Protein AF-Q3E713-F1 (afdb_monomer_lite)

Organism: Arabidopsis thaliana (NCBI:txid3702)

Structure (mmCIF, N/CA/C/O backbone):
data_AF-Q3E713-F1
#
_entry.id   AF-Q3E713-F1
#
loop_
_atom_site.group_PDB
_atom_site.id
_atom_site.type_symbol
_atom_site.label_atom_id
_atom_site.label_alt_id
_atom_site.label_comp_id
_atom_site.label_asym_id
_atom_site.label_entity_id
_atom_site.label_seq_id
_atom_site.pdbx_PDB_ins_code
_atom_site.Cartn_x
_atom_site.Cartn_y
_atom_site.Cartn_z
_atom_site.occupancy
_atom_site.B_iso_or_equiv
_atom_site.auth_seq_id
_atom_site.auth_comp_id
_atom_site.auth_asym_id
_atom_site.auth_atom_id
_atom_site.pdbx_PDB_model_num
ATOM 1 N N . MET A 1 1 ? -2.225 2.657 -6.137 1.00 52.62 1 MET A N 1
ATOM 2 C CA . MET A 1 1 ? -1.882 3.007 -7.533 1.00 52.62 1 MET A CA 1
ATOM 3 C C . MET A 1 1 ? -1.854 4.521 -7.673 1.00 52.62 1 MET A C 1
ATOM 5 O O . MET A 1 1 ? -2.917 5.131 -7.724 1.00 52.62 1 MET A O 1
ATOM 9 N N . ALA A 1 2 ? -0.654 5.105 -7.655 1.00 56.69 2 ALA A N 1
ATOM 10 C CA . ALA A 1 2 ? -0.419 6.497 -8.029 1.00 56.69 2 ALA A CA 1
ATOM 11 C C . ALA A 1 2 ? -0.144 6.526 -9.535 1.00 56.69 2 ALA A C 1
ATOM 13 O O . ALA A 1 2 ? 0.863 5.984 -9.986 1.00 56.69 2 ALA A O 1
ATOM 14 N N . ALA A 1 3 ? -1.077 7.047 -10.323 1.00 54.66 3 ALA A N 1
ATOM 15 C CA . ALA A 1 3 ? -0.899 7.138 -11.765 1.00 54.66 3 ALA A CA 1
ATOM 16 C C . ALA A 1 3 ? -0.368 8.529 -12.111 1.00 54.66 3 ALA A C 1
ATOM 18 O O . ALA A 1 3 ? -1.027 9.512 -11.774 1.00 54.66 3 ALA A O 1
ATOM 19 N N . CYS A 1 4 ? 0.789 8.548 -12.785 1.00 66.25 4 CYS A N 1
ATOM 20 C CA . CYS A 1 4 ? 1.248 9.512 -13.792 1.00 66.25 4 CYS A CA 1
ATOM 21 C C . CYS A 1 4 ? 2.666 10.039 -13.519 1.00 66.25 4 CYS A C 1
ATOM 23 O O . CYS A 1 4 ? 3.629 9.393 -13.933 1.00 66.25 4 CYS A O 1
ATOM 25 N N . SER A 1 5 ? 2.814 11.182 -12.851 1.00 78.75 5 SER A N 1
ATOM 26 C CA . SER A 1 5 ? 4.046 11.988 -12.900 1.00 78.75 5 SER A CA 1
ATOM 27 C C . SER A 1 5 ? 5.199 11.520 -12.001 1.00 78.75 5 SER A C 1
ATOM 29 O O . SER A 1 5 ? 6.366 11.822 -12.261 1.00 78.75 5 SER A O 1
ATOM 31 N N . GLY A 1 6 ? 4.890 10.826 -10.906 1.00 82.50 6 GLY A N 1
ATOM 32 C CA . GLY A 1 6 ? 5.843 10.449 -9.867 1.00 82.50 6 GLY A CA 1
ATOM 33 C C . GLY A 1 6 ? 6.422 11.618 -9.057 1.00 82.50 6 GLY A C 1
ATOM 34 O O . GLY A 1 6 ? 7.414 11.416 -8.357 1.00 82.50 6 GLY A O 1
ATOM 35 N N . ILE A 1 7 ? 5.867 12.833 -9.166 1.00 85.75 7 ILE A N 1
ATOM 36 C CA . ILE A 1 7 ? 6.367 14.049 -8.493 1.00 85.75 7 ILE A CA 1
ATOM 37 C C . ILE A 1 7 ? 6.100 14.003 -6.989 1.00 85.75 7 ILE A C 1
ATOM 39 O O . ILE A 1 7 ? 6.917 14.449 -6.189 1.00 85.75 7 ILE A O 1
ATOM 43 N N . THR A 1 8 ? 4.937 13.492 -6.610 1.00 87.38 8 THR A N 1
ATOM 44 C CA . THR A 1 8 ? 4.472 13.403 -5.222 1.00 87.38 8 THR A CA 1
ATOM 45 C C . THR A 1 8 ? 4.535 11.980 -4.691 1.00 87.38 8 THR A C 1
ATOM 47 O O . THR A 1 8 ? 4.739 11.794 -3.491 1.00 87.38 8 THR A O 1
ATOM 50 N N . ALA A 1 9 ? 4.435 10.988 -5.583 1.00 90.19 9 ALA A N 1
ATOM 51 C CA . ALA A 1 9 ? 4.489 9.584 -5.217 1.00 90.19 9 ALA A CA 1
ATOM 52 C C . ALA A 1 9 ? 5.833 9.240 -4.562 1.00 90.19 9 ALA A C 1
ATOM 54 O O . ALA A 1 9 ? 6.900 9.423 -5.155 1.00 90.19 9 ALA A O 1
ATOM 55 N N . LYS A 1 10 ? 5.791 8.713 -3.339 1.00 93.31 10 LYS A N 1
ATOM 56 C CA . LYS A 1 10 ? 6.964 8.227 -2.611 1.00 93.31 10 LYS A CA 1
ATOM 57 C C . LYS A 1 10 ? 7.424 6.898 -3.186 1.00 93.31 10 LYS A C 1
ATOM 59 O O . LYS A 1 10 ? 6.662 5.938 -3.232 1.00 93.31 10 LYS A O 1
ATOM 64 N N . PHE A 1 11 ? 8.701 6.813 -3.550 1.00 93.75 11 PHE A N 1
ATOM 65 C CA . PHE A 1 11 ? 9.255 5.625 -4.198 1.00 93.75 11 PHE A CA 1
ATOM 66 C C . PHE A 1 11 ? 9.114 4.364 -3.333 1.00 93.75 11 PHE A C 1
ATOM 68 O O . PHE A 1 11 ? 8.732 3.315 -3.844 1.00 93.75 11 PHE A O 1
ATOM 75 N N . TRP A 1 12 ? 9.395 4.473 -2.031 1.00 95.19 12 TRP A N 1
ATOM 76 C CA . TRP A 1 12 ? 9.411 3.333 -1.110 1.00 95.19 12 TRP A CA 1
ATOM 77 C C . TRP A 1 12 ? 8.060 3.018 -0.471 1.00 95.19 12 TRP A C 1
ATOM 79 O O . TRP A 1 12 ? 7.774 1.851 -0.208 1.00 95.19 12 TRP A O 1
ATOM 89 N N . HIS A 1 13 ? 7.263 4.048 -0.191 1.00 93.88 13 HIS A N 1
ATOM 90 C CA . HIS A 1 13 ? 6.094 3.939 0.682 1.00 93.88 13 HIS A CA 1
ATOM 91 C C . HIS A 1 13 ? 4.764 3.901 -0.067 1.00 93.88 13 HIS A C 1
ATOM 93 O O . HIS A 1 13 ? 3.811 3.318 0.446 1.00 93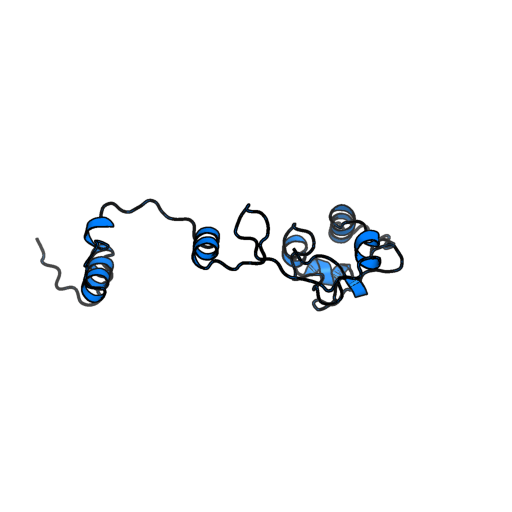.88 13 HIS A O 1
ATOM 99 N N . ASP A 1 14 ? 4.695 4.465 -1.273 1.00 91.31 14 ASP A N 1
ATOM 100 C CA . ASP A 1 14 ? 3.458 4.443 -2.044 1.00 91.31 14 ASP A CA 1
ATOM 101 C C . ASP A 1 14 ? 3.378 3.190 -2.917 1.00 91.31 14 ASP A C 1
ATOM 103 O O . ASP A 1 14 ? 4.351 2.760 -3.535 1.00 91.31 14 ASP A O 1
ATOM 107 N N . ASP A 1 15 ? 2.176 2.625 -3.030 1.00 88.69 15 ASP A N 1
ATOM 108 C CA . ASP A 1 15 ? 1.877 1.560 -3.987 1.00 88.69 15 ASP A CA 1
ATOM 109 C C . ASP A 1 15 ? 1.642 2.154 -5.388 1.00 88.69 15 ASP A C 1
ATOM 111 O O . ASP A 1 15 ? 0.508 2.286 -5.869 1.00 88.69 15 ASP A O 1
ATOM 115 N N . TRP A 1 16 ? 2.721 2.590 -6.034 1.00 87.25 16 TRP A N 1
ATOM 116 C CA . TRP A 1 16 ? 2.692 3.122 -7.400 1.00 87.25 16 TRP A CA 1
ATOM 117 C C . TRP A 1 16 ? 2.967 2.047 -8.464 1.00 87.25 16 TRP A C 1
ATOM 119 O O . TRP A 1 16 ? 2.596 2.226 -9.619 1.00 87.25 16 TRP A O 1
ATOM 129 N N . THR A 1 17 ? 3.521 0.895 -8.075 1.00 87.56 17 THR A N 1
ATOM 130 C CA . THR A 1 17 ? 3.785 -0.249 -8.969 1.00 87.56 17 THR A CA 1
ATOM 131 C C . THR A 1 17 ? 2.653 -1.281 -8.994 1.00 87.56 17 THR A C 1
ATOM 133 O O . THR A 1 17 ? 2.627 -2.140 -9.872 1.00 87.56 17 THR A O 1
ATOM 136 N N . GLY A 1 18 ? 1.712 -1.228 -8.043 1.00 85.31 18 GLY A N 1
ATOM 137 C CA . GLY A 1 18 ? 0.674 -2.247 -7.861 1.00 85.31 18 GLY A CA 1
ATOM 138 C C . GLY A 1 18 ? 1.154 -3.496 -7.111 1.00 85.31 18 GLY A C 1
ATOM 139 O O . GLY A 1 18 ? 0.357 -4.416 -6.913 1.00 85.31 18 GLY A O 1
ATOM 140 N N . LEU A 1 19 ? 2.428 -3.531 -6.704 1.00 88.75 19 LEU A N 1
ATOM 141 C CA . LEU A 1 19 ? 3.048 -4.603 -5.918 1.00 88.75 19 LEU A CA 1
ATOM 142 C C . LEU A 1 19 ? 3.028 -4.315 -4.407 1.00 88.75 19 LEU A C 1
ATOM 144 O O . LEU A 1 19 ? 3.596 -5.083 -3.633 1.00 88.75 19 LEU A O 1
ATOM 148 N N . GLY A 1 20 ? 2.382 -3.225 -3.992 1.00 89.75 20 GLY A N 1
ATOM 149 C CA . GLY A 1 20 ? 2.480 -2.687 -2.643 1.00 89.75 20 GLY A CA 1
ATOM 150 C C . GLY A 1 20 ? 3.682 -1.750 -2.472 1.00 89.75 20 GLY A C 1
ATOM 151 O O . GLY A 1 20 ? 4.442 -1.516 -3.419 1.00 89.75 20 GLY A O 1
ATOM 152 N N . PRO A 1 21 ? 3.858 -1.190 -1.264 1.00 93.19 21 PRO A N 1
ATOM 153 C CA . PRO A 1 21 ? 5.025 -0.386 -0.924 1.00 93.19 21 PRO A CA 1
ATOM 154 C C . PRO A 1 21 ? 6.320 -1.171 -1.154 1.00 93.19 21 PRO A C 1
ATOM 156 O O . PRO A 1 21 ? 6.505 -2.269 -0.628 1.00 93.19 21 PRO A O 1
ATOM 159 N N . LEU A 1 22 ? 7.261 -0.606 -1.914 1.00 94.81 22 LEU A N 1
ATOM 160 C CA . LEU A 1 22 ? 8.533 -1.280 -2.202 1.00 94.81 22 LEU A CA 1
ATOM 161 C C . LEU A 1 22 ? 9.346 -1.562 -0.932 1.00 94.81 22 LEU A C 1
ATOM 163 O O . LEU A 1 22 ? 10.109 -2.527 -0.904 1.00 94.81 22 LEU A O 1
ATOM 167 N N . ILE A 1 23 ? 9.164 -0.761 0.124 1.00 95.69 23 ILE A N 1
ATOM 168 C CA . ILE A 1 23 ? 9.812 -0.983 1.420 1.00 95.69 23 ILE A CA 1
ATOM 169 C C . ILE A 1 23 ? 9.428 -2.328 2.047 1.00 95.69 23 ILE A C 1
ATOM 171 O O . ILE A 1 23 ? 10.270 -2.944 2.697 1.00 95.69 23 ILE A O 1
ATOM 175 N N . ASP A 1 24 ? 8.211 -2.818 1.804 1.00 94.69 24 ASP A N 1
ATOM 176 C CA . ASP A 1 24 ? 7.745 -4.101 2.336 1.00 94.69 24 ASP A CA 1
ATOM 177 C C . ASP A 1 24 ? 8.404 -5.276 1.598 1.00 94.69 24 ASP A C 1
ATOM 179 O O . ASP A 1 24 ? 8.653 -6.326 2.187 1.00 94.69 24 ASP A O 1
ATOM 183 N N . LEU A 1 25 ? 8.757 -5.082 0.322 1.00 93.31 25 LEU A N 1
ATOM 184 C CA . LEU A 1 25 ? 9.453 -6.080 -0.495 1.00 93.31 25 LEU A CA 1
ATOM 185 C C . LEU A 1 25 ? 10.959 -6.112 -0.217 1.00 93.31 25 LEU A C 1
ATOM 187 O O . LEU A 1 25 ? 11.569 -7.179 -0.186 1.00 93.31 25 LEU A O 1
ATOM 191 N N . THR A 1 26 ? 11.581 -4.945 -0.040 1.00 93.19 26 THR A N 1
ATOM 192 C CA . THR A 1 26 ? 13.040 -4.845 0.117 1.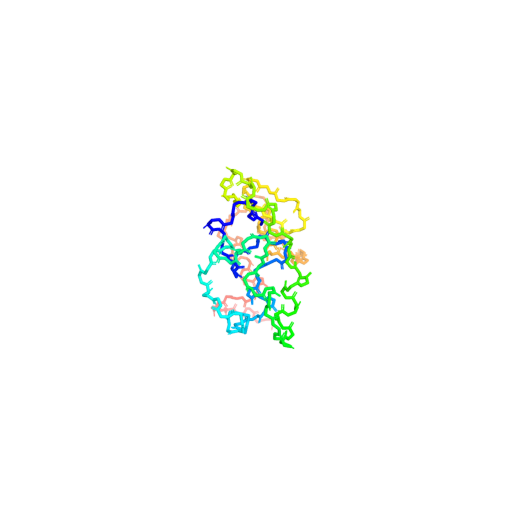00 93.19 26 THR A CA 1
ATOM 193 C C . THR A 1 26 ? 13.503 -4.796 1.564 1.00 93.19 26 THR A C 1
ATOM 195 O O . THR A 1 26 ? 14.709 -4.872 1.818 1.00 93.19 26 THR A O 1
ATOM 198 N N . ALA A 1 27 ? 12.574 -4.602 2.503 1.00 92.19 27 ALA A N 1
ATOM 199 C CA . ALA A 1 27 ? 12.860 -4.206 3.876 1.00 92.19 27 ALA A CA 1
ATOM 200 C C . ALA A 1 27 ? 13.702 -2.897 3.921 1.00 92.19 27 ALA A C 1
ATOM 202 O O . ALA A 1 27 ? 13.960 -2.273 2.880 1.00 92.19 27 ALA A O 1
ATOM 203 N N . PRO A 1 28 ? 14.211 -2.470 5.094 1.00 91.00 28 PRO A N 1
ATOM 204 C CA . PRO A 1 28 ? 15.106 -1.309 5.203 1.00 91.00 28 PRO A CA 1
ATOM 205 C C . PRO A 1 28 ? 16.419 -1.424 4.409 1.00 91.00 28 PRO A C 1
ATOM 207 O O . PRO A 1 28 ? 17.169 -0.453 4.312 1.00 91.00 28 PRO A O 1
ATOM 210 N N . LEU A 1 29 ? 16.718 -2.601 3.851 1.00 92.75 29 LEU A N 1
ATOM 211 C CA . LEU A 1 29 ? 17.907 -2.864 3.047 1.00 92.75 29 LEU A CA 1
ATOM 212 C C . LEU A 1 29 ? 17.821 -2.260 1.637 1.00 92.75 29 LEU A C 1
ATOM 214 O O . LEU A 1 29 ? 18.854 -1.920 1.064 1.00 92.75 29 LEU A O 1
ATOM 218 N N . GLY A 1 30 ? 16.619 -2.085 1.079 1.00 91.25 30 GLY A N 1
ATOM 219 C CA . GLY A 1 30 ? 16.429 -1.446 -0.231 1.00 91.25 30 GLY A CA 1
ATOM 220 C C . GLY A 1 30 ? 17.021 -0.037 -0.304 1.00 91.25 30 GLY A C 1
ATOM 221 O O . GLY A 1 30 ? 17.929 0.188 -1.114 1.00 91.25 30 GLY A O 1
ATOM 222 N N . PRO A 1 31 ? 16.5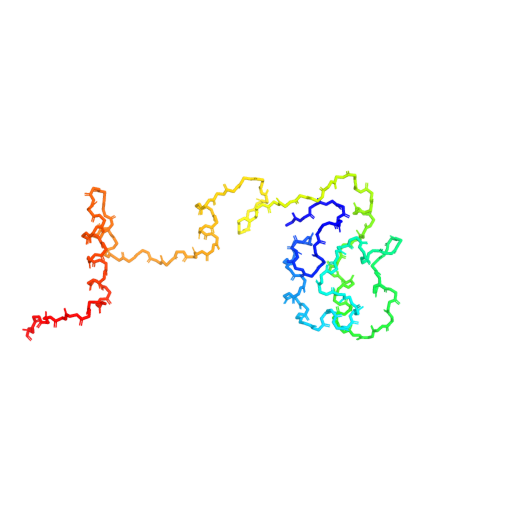86 0.896 0.563 1.00 93.25 31 PRO A N 1
ATOM 223 C CA . PRO A 1 31 ? 17.157 2.240 0.649 1.00 93.25 31 PRO A CA 1
ATOM 224 C C . PRO A 1 31 ? 18.672 2.227 0.892 1.00 93.25 31 PRO A C 1
ATOM 226 O O . PRO A 1 31 ? 19.416 2.929 0.210 1.00 93.25 31 PRO A O 1
ATOM 229 N N . GLN A 1 32 ? 19.152 1.360 1.793 1.00 91.94 32 GLN A N 1
ATOM 230 C CA . GLN A 1 32 ? 20.579 1.255 2.122 1.00 91.94 32 GLN A CA 1
ATOM 231 C C . GLN A 1 32 ? 21.434 0.830 0.925 1.00 91.94 32 GLN A C 1
ATOM 233 O O . GLN A 1 32 ? 22.488 1.412 0.681 1.00 91.94 32 GLN A O 1
ATOM 238 N N . PHE A 1 33 ? 20.993 -0.171 0.160 1.00 90.75 33 PHE A N 1
ATOM 239 C CA . PHE A 1 33 ? 21.769 -0.675 -0.971 1.00 90.75 33 PHE A CA 1
ATOM 240 C C . PHE A 1 33 ? 21.657 0.200 -2.215 1.00 90.75 33 PHE A C 1
ATOM 242 O O . PHE A 1 33 ? 22.623 0.311 -2.967 1.00 90.75 33 PHE A O 1
ATOM 249 N N . THR A 1 34 ? 20.506 0.830 -2.441 1.00 90.88 34 THR A N 1
ATOM 250 C CA . THR A 1 34 ? 20.321 1.758 -3.568 1.00 90.88 34 THR A CA 1
ATOM 251 C C . THR A 1 34 ? 20.912 3.145 -3.305 1.00 90.88 34 THR A C 1
ATOM 253 O O . THR A 1 34 ? 21.154 3.883 -4.258 1.00 90.88 34 THR A O 1
ATOM 256 N N . GLY A 1 35 ? 21.153 3.503 -2.037 1.00 91.38 35 GLY A N 1
ATOM 257 C CA . GLY A 1 35 ? 21.596 4.838 -1.632 1.00 91.38 35 GLY A CA 1
ATOM 258 C C . GLY A 1 35 ? 20.512 5.909 -1.787 1.00 91.38 35 GLY A C 1
ATOM 259 O O . GLY A 1 35 ? 20.824 7.097 -1.853 1.00 91.38 35 GLY A O 1
ATOM 260 N N . LEU A 1 36 ? 19.247 5.500 -1.898 1.00 93.56 36 LEU A N 1
ATOM 261 C CA . LEU A 1 36 ? 18.112 6.405 -2.015 1.00 93.56 36 LEU A CA 1
ATOM 262 C C . LEU A 1 36 ? 17.590 6.786 -0.630 1.00 93.56 36 LEU A C 1
ATOM 264 O O . LEU A 1 36 ? 17.504 5.944 0.263 1.00 93.56 36 LEU A O 1
ATOM 268 N N . SER A 1 37 ? 17.187 8.048 -0.472 1.00 95.25 37 SER A N 1
ATOM 269 C CA . SER A 1 37 ? 16.474 8.488 0.732 1.00 95.25 37 SER A CA 1
ATOM 270 C C . SER A 1 37 ? 15.154 7.726 0.886 1.00 95.25 37 SER A C 1
ATOM 272 O O . SER A 1 37 ? 14.516 7.388 -0.112 1.00 95.25 37 SER A O 1
ATOM 274 N N . LEU A 1 38 ? 14.722 7.496 2.129 1.00 94.81 38 LEU A N 1
ATOM 275 C CA . LEU A 1 38 ? 13.406 6.916 2.433 1.00 94.81 38 LEU A CA 1
ATOM 276 C C . LEU A 1 38 ? 12.260 7.790 1.901 1.00 94.81 38 LEU A C 1
ATOM 278 O O . LEU A 1 38 ? 11.261 7.272 1.410 1.00 94.81 38 LEU A O 1
ATOM 282 N N . ASP A 1 39 ? 12.449 9.109 1.909 1.00 94.75 39 ASP A N 1
ATOM 283 C CA . ASP A 1 39 ? 11.437 10.081 1.485 1.00 94.75 39 ASP A CA 1
ATOM 284 C C . ASP A 1 39 ? 11.532 10.471 0.004 1.00 94.75 39 ASP A C 1
ATOM 286 O O . ASP A 1 39 ? 10.857 11.416 -0.421 1.00 94.75 39 ASP A O 1
ATOM 290 N N . VAL A 1 40 ? 12.371 9.788 -0.784 1.00 95.31 40 VAL A N 1
ATOM 291 C CA . VAL A 1 40 ? 12.558 10.109 -2.205 1.00 95.31 40 VAL A CA 1
ATOM 292 C C . VAL A 1 40 ? 11.258 9.901 -2.987 1.00 95.31 40 VAL A C 1
ATOM 294 O O . VAL A 1 40 ? 10.525 8.931 -2.769 1.00 95.31 40 VAL A O 1
ATOM 297 N N . VAL A 1 41 ? 10.970 10.817 -3.908 1.00 93.31 41 VAL A N 1
ATOM 298 C CA . VAL A 1 41 ? 9.836 10.696 -4.832 1.00 93.31 41 VAL A CA 1
ATOM 299 C C . VAL A 1 41 ? 10.247 9.916 -6.074 1.00 93.31 41 VAL A C 1
ATOM 301 O O . VAL A 1 41 ? 11.424 9.892 -6.432 1.00 93.31 41 VAL A O 1
ATOM 304 N N . VAL A 1 42 ? 9.296 9.264 -6.739 1.00 92.38 42 VAL A N 1
ATOM 305 C CA . VAL A 1 42 ? 9.586 8.396 -7.892 1.00 92.38 42 VAL A CA 1
ATOM 306 C C . VAL A 1 42 ? 10.324 9.158 -8.994 1.00 92.38 42 VAL A C 1
ATOM 308 O O . VAL A 1 42 ? 11.308 8.650 -9.530 1.00 92.38 42 VAL A O 1
ATOM 311 N N . ARG A 1 43 ? 9.919 10.402 -9.273 1.00 89.69 43 ARG A N 1
ATOM 312 C CA . ARG A 1 43 ? 10.530 11.258 -10.298 1.00 89.69 43 ARG A CA 1
ATOM 313 C C . ARG A 1 43 ? 12.017 11.521 -10.057 1.00 89.69 43 ARG A C 1
ATOM 315 O O . ARG A 1 43 ? 12.788 11.502 -11.009 1.00 89.69 43 ARG A O 1
ATOM 322 N N . ASP A 1 44 ? 12.436 11.688 -8.805 1.00 91.81 44 ASP A N 1
ATOM 323 C CA . ASP A 1 44 ? 13.838 11.963 -8.447 1.00 91.81 44 ASP A CA 1
ATOM 324 C C . ASP A 1 44 ? 14.744 10.726 -8.587 1.00 91.81 44 ASP A C 1
ATOM 326 O O . ASP A 1 44 ? 15.977 10.826 -8.581 1.00 91.81 44 ASP A O 1
ATOM 330 N N . VAL A 1 45 ? 14.143 9.539 -8.707 1.00 92.75 45 VAL A N 1
ATOM 331 C CA . VAL A 1 45 ? 14.851 8.273 -8.938 1.00 92.75 45 VAL A CA 1
ATOM 332 C C . VAL A 1 45 ? 15.032 7.997 -10.435 1.00 92.75 45 VAL A C 1
ATOM 334 O O . VAL A 1 45 ? 15.856 7.157 -10.803 1.00 92.75 45 VAL A O 1
ATOM 337 N N . VAL A 1 46 ? 14.318 8.702 -11.313 1.00 91.00 46 VAL A N 1
ATOM 338 C CA . VAL A 1 46 ? 14.422 8.547 -12.769 1.00 91.00 46 VAL A CA 1
ATOM 339 C C . VAL A 1 46 ? 15.557 9.418 -13.318 1.00 91.00 46 VAL A C 1
ATOM 341 O O . VAL A 1 46 ? 15.635 10.613 -13.049 1.00 91.00 46 VAL A O 1
ATOM 344 N N . ILE A 1 47 ? 16.453 8.820 -14.107 1.00 88.25 47 ILE A N 1
ATOM 345 C CA . ILE A 1 47 ? 17.540 9.505 -14.819 1.00 88.25 47 ILE A CA 1
ATOM 346 C C . ILE A 1 47 ? 17.448 9.162 -16.306 1.00 88.25 47 ILE A C 1
ATOM 348 O O . ILE A 1 47 ? 17.681 8.017 -16.711 1.00 88.25 47 ILE A O 1
ATOM 352 N N . GLY A 1 48 ? 17.137 10.169 -17.126 1.00 86.31 48 GLY A N 1
ATOM 353 C CA . GLY A 1 48 ? 16.834 9.955 -1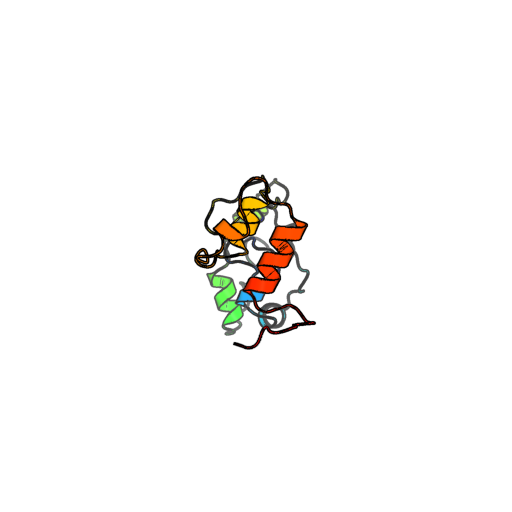8.541 1.00 86.31 48 GLY A CA 1
ATOM 354 C C . GLY A 1 48 ? 15.670 8.976 -18.666 1.00 86.31 48 GLY A C 1
ATOM 355 O O . GLY A 1 48 ? 14.642 9.183 -18.041 1.00 86.31 48 GLY A O 1
ATOM 356 N N . TYR A 1 49 ? 15.873 7.875 -19.386 1.00 87.38 49 TYR A N 1
ATOM 357 C CA . TYR A 1 49 ? 14.872 6.817 -19.582 1.00 87.38 49 TYR A CA 1
ATOM 358 C C . TYR A 1 49 ? 15.102 5.586 -18.688 1.00 87.38 49 TYR A C 1
ATOM 360 O O . TYR A 1 49 ? 14.682 4.478 -19.005 1.00 87.38 49 TYR A O 1
ATOM 368 N N . THR A 1 50 ? 15.828 5.737 -17.575 1.00 90.44 50 THR A N 1
ATOM 369 C CA . THR A 1 50 ? 16.196 4.610 -16.699 1.00 90.44 50 THR A CA 1
ATOM 370 C C . THR A 1 50 ? 16.107 4.968 -15.218 1.00 90.44 50 THR A C 1
ATOM 372 O O . THR A 1 50 ? 16.136 6.137 -14.845 1.00 90.44 50 THR A O 1
ATOM 375 N N . TRP A 1 51 ? 16.032 3.962 -14.344 1.00 91.62 51 TRP A N 1
ATOM 376 C CA . TRP A 1 51 ? 16.158 4.162 -12.898 1.00 91.62 51 TRP A CA 1
ATOM 377 C C . TRP A 1 51 ? 17.612 4.451 -12.508 1.00 91.62 51 TRP A C 1
ATOM 379 O O . TRP A 1 51 ? 18.542 3.849 -13.044 1.00 91.62 51 TRP A O 1
ATOM 389 N N . ARG A 1 52 ? 17.830 5.306 -11.506 1.00 92.00 52 ARG A N 1
ATOM 390 C CA . ARG A 1 52 ? 19.160 5.721 -11.021 1.00 92.00 52 ARG A CA 1
ATOM 391 C C . ARG A 1 52 ? 20.100 4.558 -10.691 1.00 92.00 52 ARG A C 1
ATOM 393 O O . ARG A 1 52 ? 21.305 4.656 -10.903 1.00 92.00 52 ARG A O 1
ATOM 400 N N . PHE A 1 53 ? 19.564 3.446 -10.194 1.00 89.44 53 PHE A N 1
ATOM 401 C CA . PHE A 1 53 ? 20.330 2.238 -9.863 1.00 89.44 53 PHE A CA 1
ATOM 402 C C . PHE A 1 53 ? 20.370 1.196 -10.996 1.00 89.44 53 PHE A C 1
ATOM 404 O O . PHE A 1 53 ? 21.049 0.178 -10.847 1.00 89.44 53 PHE A O 1
ATOM 411 N N . SER A 1 54 ? 19.713 1.418 -12.143 1.00 86.94 54 SER A N 1
ATOM 412 C CA . SER A 1 54 ? 19.744 0.493 -13.290 1.00 86.94 54 SER A CA 1
ATOM 413 C C . SER A 1 54 ? 21.165 0.268 -13.808 1.00 86.94 54 SER A C 1
ATOM 415 O O . SER A 1 54 ? 21.559 -0.872 -14.062 1.00 86.94 54 SER A O 1
ATOM 417 N N . THR A 1 55 ? 21.973 1.328 -13.858 1.00 83.00 55 THR A N 1
ATOM 418 C CA . THR A 1 55 ? 23.379 1.282 -14.296 1.00 83.00 55 THR A CA 1
ATOM 419 C C . THR A 1 55 ? 24.312 0.669 -13.244 1.00 83.00 55 THR A C 1
ATOM 421 O O . THR A 1 55 ? 25.456 0.325 -13.546 1.00 83.00 55 THR A O 1
ATOM 424 N N . SER A 1 56 ? 23.841 0.484 -12.004 1.00 83.19 56 SER A N 1
ATOM 425 C CA . SER A 1 56 ? 24.645 -0.121 -10.943 1.00 83.19 56 SER A CA 1
ATOM 426 C C . SER A 1 56 ? 25.032 -1.553 -11.311 1.00 83.19 56 SER A C 1
ATOM 428 O O . SER A 1 56 ? 24.171 -2.402 -11.548 1.00 83.19 56 SER A O 1
ATOM 430 N N . ARG A 1 57 ? 26.336 -1.847 -11.318 1.00 84.62 57 ARG A N 1
ATOM 431 C CA . ARG A 1 57 ? 26.885 -3.199 -11.544 1.00 84.62 57 ARG A CA 1
ATOM 432 C C . ARG A 1 57 ? 26.896 -4.058 -10.275 1.00 84.62 57 ARG A C 1
ATOM 434 O O . ARG A 1 57 ? 27.530 -5.111 -10.241 1.00 84.62 57 ARG A O 1
ATOM 441 N N . SER A 1 58 ? 26.238 -3.600 -9.212 1.00 82.31 58 SER A N 1
ATOM 442 C CA . SER A 1 58 ? 26.144 -4.326 -7.951 1.00 82.31 58 SER A CA 1
ATOM 443 C C . SER A 1 58 ? 25.541 -5.714 -8.163 1.00 82.31 58 SER A C 1
ATOM 445 O O . SER A 1 58 ? 24.452 -5.839 -8.719 1.00 82.31 58 SER A O 1
ATOM 447 N N . LYS A 1 59 ? 26.185 -6.752 -7.624 1.00 85.38 59 LYS A N 1
ATOM 448 C CA . LYS A 1 59 ? 25.628 -8.117 -7.568 1.00 85.38 59 LYS A CA 1
ATOM 449 C C . LYS A 1 59 ? 24.587 -8.296 -6.452 1.00 85.38 59 LYS A C 1
ATOM 451 O O . LYS A 1 59 ? 24.247 -9.420 -6.097 1.00 85.38 59 LYS A O 1
ATOM 456 N N . ASN A 1 60 ? 24.117 -7.198 -5.863 1.00 89.44 60 ASN A N 1
ATOM 457 C CA . ASN A 1 60 ? 23.156 -7.235 -4.774 1.00 89.44 60 ASN A CA 1
ATOM 458 C C . ASN A 1 60 ? 21.802 -7.745 -5.293 1.00 89.44 60 ASN A C 1
ATOM 460 O O . ASN A 1 60 ? 21.265 -7.221 -6.271 1.00 89.44 60 ASN A O 1
ATOM 464 N N . HIS A 1 61 ? 21.256 -8.761 -4.625 1.00 91.62 61 HIS A N 1
ATOM 465 C CA . HIS A 1 61 ? 19.998 -9.380 -5.024 1.00 91.62 61 HIS A CA 1
ATOM 466 C C . HIS A 1 61 ? 18.816 -8.400 -4.988 1.00 91.62 61 HIS A C 1
ATOM 468 O O . HIS A 1 61 ? 17.987 -8.446 -5.888 1.00 91.62 61 HIS A O 1
ATOM 474 N N . ILE A 1 62 ? 18.776 -7.465 -4.032 1.00 92.38 62 ILE A N 1
ATOM 475 C CA . ILE A 1 62 ? 17.701 -6.468 -3.913 1.00 92.38 62 ILE A CA 1
ATOM 476 C C . ILE A 1 62 ? 17.731 -5.487 -5.085 1.00 92.38 62 ILE A C 1
ATOM 478 O O . ILE A 1 62 ? 16.692 -5.195 -5.666 1.00 92.38 62 ILE A O 1
ATOM 482 N N . ILE A 1 63 ? 18.914 -5.021 -5.493 1.00 92.06 63 ILE A N 1
ATOM 483 C CA . ILE A 1 63 ? 19.033 -4.136 -6.662 1.00 92.06 63 ILE A CA 1
ATOM 484 C C . ILE A 1 63 ? 18.594 -4.870 -7.934 1.00 92.06 63 ILE A C 1
ATOM 486 O O . ILE A 1 63 ? 17.877 -4.303 -8.752 1.00 92.06 63 ILE A O 1
ATOM 490 N N . ASN A 1 64 ? 18.980 -6.138 -8.093 1.00 91.81 64 ASN A N 1
ATOM 491 C CA . ASN A 1 64 ? 18.539 -6.944 -9.233 1.00 91.81 64 ASN A CA 1
ATOM 492 C C . ASN A 1 64 ? 17.029 -7.222 -9.199 1.00 91.81 64 ASN A C 1
ATOM 494 O O . ASN A 1 64 ? 16.383 -7.160 -10.239 1.00 91.81 64 ASN A O 1
ATOM 498 N N . MET A 1 65 ? 16.457 -7.471 -8.020 1.00 92.69 65 MET A N 1
ATOM 499 C CA . MET A 1 65 ? 15.013 -7.605 -7.839 1.00 92.69 65 MET A CA 1
ATOM 500 C C . MET A 1 65 ? 14.295 -6.319 -8.256 1.00 92.69 65 MET A C 1
ATOM 502 O O . MET A 1 65 ? 13.396 -6.390 -9.086 1.00 92.69 65 MET A O 1
ATOM 506 N N . LEU A 1 66 ? 14.732 -5.150 -7.770 1.00 93.31 66 LEU A N 1
ATOM 507 C CA . LEU A 1 66 ? 14.169 -3.851 -8.155 1.00 93.31 66 LEU A CA 1
ATOM 508 C C . LEU A 1 66 ? 14.219 -3.636 -9.672 1.00 93.31 66 LEU A C 1
ATOM 510 O O . LEU A 1 66 ? 13.219 -3.254 -10.268 1.00 93.31 66 LEU A O 1
ATOM 514 N N . LYS A 1 67 ? 15.342 -3.950 -10.328 1.00 91.00 67 LYS A N 1
ATOM 515 C CA . LYS A 1 67 ? 15.450 -3.857 -11.795 1.00 91.00 67 LYS A CA 1
ATOM 516 C C . LYS A 1 67 ? 14.438 -4.732 -12.539 1.00 91.00 67 LYS A C 1
ATOM 518 O O . LYS A 1 67 ? 14.036 -4.365 -13.634 1.00 91.00 67 LYS A O 1
ATOM 523 N N . ASN A 1 68 ? 14.054 -5.869 -11.962 1.00 90.62 68 ASN A N 1
ATOM 524 C CA . ASN A 1 68 ? 13.138 -6.816 -12.593 1.00 90.62 68 ASN A CA 1
ATOM 525 C C . ASN A 1 68 ? 11.661 -6.490 -12.334 1.00 90.62 68 ASN A C 1
ATOM 527 O O . ASN A 1 68 ? 10.826 -6.809 -13.173 1.00 90.62 68 ASN A O 1
ATOM 531 N N . ILE A 1 69 ? 11.327 -5.906 -11.177 1.00 91.69 69 ILE A N 1
ATOM 532 C CA . ILE A 1 69 ? 9.929 -5.633 -10.801 1.00 91.69 69 ILE A CA 1
ATOM 533 C C . ILE A 1 69 ? 9.443 -4.248 -11.232 1.00 91.69 69 ILE A C 1
ATOM 535 O O . ILE A 1 69 ? 8.236 -4.027 -11.310 1.00 91.69 69 ILE A O 1
ATOM 539 N N . LEU A 1 70 ? 10.356 -3.300 -11.460 1.00 91.88 70 LEU A N 1
ATOM 540 C CA . LEU A 1 70 ? 9.979 -1.929 -11.780 1.00 91.88 70 LEU A CA 1
ATOM 541 C C . LEU A 1 70 ? 9.622 -1.769 -13.261 1.00 91.88 70 LEU A C 1
ATOM 543 O O . LEU A 1 70 ? 10.326 -2.299 -14.124 1.00 91.88 70 LEU A O 1
ATOM 547 N N . PRO A 1 71 ? 8.568 -0.996 -13.574 1.00 88.50 71 PRO A N 1
ATOM 548 C CA . PRO A 1 71 ? 8.198 -0.709 -14.952 1.00 88.50 71 PRO A CA 1
ATOM 549 C C . PRO A 1 71 ? 9.236 0.193 -15.638 1.00 88.50 71 PRO A C 1
ATOM 551 O O . PRO A 1 71 ? 10.088 0.808 -14.991 1.00 88.50 71 PRO A O 1
ATOM 554 N N . ASN A 1 72 ? 9.146 0.298 -16.965 1.00 86.94 72 ASN A N 1
ATOM 555 C CA . ASN A 1 72 ? 9.915 1.282 -17.726 1.00 86.94 72 ASN A CA 1
ATOM 556 C C . ASN A 1 72 ? 9.457 2.709 -17.334 1.00 86.94 72 ASN A C 1
ATOM 558 O O . ASN A 1 72 ? 8.257 2.991 -17.437 1.00 86.94 72 ASN A O 1
ATOM 562 N N . PRO A 1 73 ? 10.366 3.601 -16.887 1.00 86.31 73 PRO A N 1
ATOM 563 C CA . PRO A 1 73 ? 10.006 4.952 -16.461 1.00 86.31 73 PRO A CA 1
ATOM 564 C C . PRO A 1 73 ? 9.579 5.886 -17.605 1.00 86.31 73 PRO A C 1
ATOM 566 O O . PRO A 1 73 ? 9.020 6.939 -17.311 1.00 86.31 73 PRO A O 1
ATOM 569 N N . GLU A 1 74 ? 9.793 5.533 -18.881 1.00 82.06 74 GLU A N 1
ATOM 570 C CA . GLU A 1 74 ? 9.396 6.349 -20.050 1.00 82.06 74 GLU A CA 1
ATOM 571 C C . GLU A 1 74 ? 7.947 6.850 -19.960 1.00 82.06 74 GLU A C 1
ATOM 573 O O . GLU A 1 74 ? 7.693 8.050 -20.065 1.00 82.06 74 GLU A O 1
ATOM 578 N N . ASN A 1 75 ? 7.014 5.955 -19.626 1.00 77.44 75 ASN A N 1
ATOM 579 C CA . ASN A 1 75 ? 5.589 6.283 -19.511 1.00 77.44 75 ASN A CA 1
ATOM 580 C C . ASN A 1 75 ? 5.280 7.301 -18.397 1.00 77.44 75 ASN A C 1
ATOM 582 O O . ASN A 1 75 ? 4.246 7.964 -18.434 1.00 77.44 75 ASN A O 1
ATOM 586 N N . MET A 1 76 ? 6.141 7.403 -17.381 1.00 79.25 76 MET A N 1
ATOM 587 C CA . MET A 1 76 ? 5.948 8.318 -16.252 1.00 79.25 76 MET A CA 1
ATOM 588 C C . MET A 1 76 ? 6.435 9.728 -16.590 1.00 79.25 76 MET A C 1
ATOM 590 O O . MET A 1 76 ? 5.805 10.711 -16.204 1.00 79.25 76 MET A O 1
ATOM 594 N N . ILE A 1 77 ? 7.530 9.827 -17.351 1.00 75.69 77 ILE A N 1
ATOM 595 C CA . ILE A 1 77 ? 8.152 11.099 -17.747 1.00 75.69 77 ILE A CA 1
ATOM 596 C C . ILE A 1 77 ? 7.241 11.884 -18.691 1.00 75.69 77 ILE A C 1
ATOM 598 O O . ILE A 1 77 ? 7.135 13.102 -18.573 1.00 75.69 77 ILE A O 1
ATOM 602 N N . GLU A 1 78 ? 6.590 11.192 -19.625 1.00 75.12 78 GLU A N 1
ATOM 603 C CA . GLU A 1 78 ? 5.713 11.816 -20.623 1.00 75.12 78 GLU A CA 1
ATOM 604 C C . GLU A 1 78 ? 4.348 12.224 -20.059 1.00 75.12 78 GLU A C 1
ATOM 606 O O . GLU A 1 78 ? 3.595 12.961 -20.700 1.00 75.12 78 GLU A O 1
ATOM 611 N N . SER A 1 79 ? 4.010 11.756 -18.858 1.00 74.06 79 SER A N 1
ATOM 612 C CA . SER A 1 79 ? 2.708 12.029 -18.273 1.00 74.06 79 SER A CA 1
ATOM 613 C C . SER A 1 79 ? 2.579 13.508 -17.870 1.00 74.06 79 SER A C 1
ATOM 615 O O . SER A 1 79 ? 3.372 14.058 -17.109 1.00 74.06 79 SER A O 1
ATOM 617 N N . GLN A 1 80 ? 1.550 14.171 -18.402 1.00 75.00 80 GLN A N 1
ATOM 618 C CA . GLN A 1 80 ? 1.215 15.568 -18.076 1.00 75.00 80 GLN A CA 1
ATOM 619 C C . GLN A 1 80 ? 0.225 15.682 -16.913 1.00 75.00 80 GLN A C 1
ATOM 621 O O . GLN A 1 80 ? -0.196 16.778 -16.551 1.00 75.00 80 GLN A O 1
ATOM 626 N N . HIS A 1 81 ? -0.204 14.547 -16.371 1.00 77.88 81 HIS A N 1
ATOM 627 C CA . HIS A 1 81 ? -1.192 14.493 -15.312 1.00 77.88 81 HIS A CA 1
ATOM 628 C C . HIS A 1 81 ? -0.497 14.408 -13.963 1.00 77.88 81 HIS A C 1
ATOM 630 O O . HIS A 1 81 ? 0.413 13.599 -13.777 1.00 77.88 81 HIS A O 1
ATOM 636 N N . ASP A 1 82 ? -0.964 15.225 -13.025 1.00 80.44 82 ASP A N 1
ATOM 637 C CA . ASP A 1 82 ? -0.538 15.132 -11.638 1.00 80.44 82 ASP A CA 1
ATOM 638 C C . ASP A 1 82 ? -0.854 13.746 -11.070 1.00 80.44 82 ASP A C 1
ATOM 640 O O . ASP A 1 82 ? -1.801 13.063 -11.482 1.00 80.44 82 ASP A O 1
ATOM 644 N N . ASP A 1 83 ? -0.047 13.342 -10.095 1.00 81.12 83 ASP A N 1
ATOM 645 C CA . ASP A 1 83 ? -0.262 12.095 -9.377 1.00 81.12 83 ASP A CA 1
ATOM 646 C C . ASP A 1 83 ? -1.630 12.107 -8.697 1.00 81.12 83 ASP A C 1
ATOM 648 O O . ASP A 1 83 ? -1.987 13.032 -7.964 1.00 81.12 83 ASP A O 1
ATOM 652 N N . SER A 1 84 ? -2.388 11.034 -8.896 1.00 81.94 84 SER A N 1
ATOM 653 C CA . SER A 1 84 ? -3.659 10.830 -8.209 1.00 81.94 84 SER A CA 1
ATOM 654 C C . SER A 1 84 ? -3.670 9.498 -7.475 1.00 81.94 84 SER A C 1
ATOM 656 O O . SER A 1 84 ? -3.212 8.475 -7.988 1.00 81.94 84 SER A O 1
ATOM 658 N N . TYR A 1 85 ? -4.206 9.514 -6.256 1.00 82.38 85 TYR A N 1
ATOM 659 C CA . TYR A 1 85 ? -4.346 8.327 -5.423 1.00 82.38 85 TYR A CA 1
ATOM 660 C C . TYR A 1 85 ? -5.762 7.772 -5.545 1.00 82.38 85 TYR A C 1
ATOM 662 O O . TYR A 1 85 ? -6.747 8.470 -5.301 1.00 82.38 85 TYR A O 1
ATOM 670 N N . LEU A 1 86 ? -5.856 6.492 -5.899 1.00 85.69 86 LEU A N 1
ATOM 671 C CA . LEU A 1 86 ? -7.120 5.766 -5.981 1.00 85.69 86 LEU A CA 1
ATOM 672 C C . LEU A 1 86 ? -7.241 4.757 -4.839 1.00 85.69 86 LEU A C 1
ATOM 674 O O . LEU A 1 86 ? -6.285 4.056 -4.499 1.00 85.69 86 LEU A O 1
ATOM 678 N N . TRP A 1 87 ? -8.450 4.641 -4.294 1.00 86.19 87 TRP A N 1
ATOM 679 C CA . TRP A 1 87 ? -8.796 3.640 -3.297 1.00 86.19 87 TRP A CA 1
ATOM 680 C C . TRP A 1 87 ? -8.924 2.273 -3.951 1.00 86.19 87 TRP A C 1
ATOM 682 O O . TRP A 1 87 ? -9.760 2.061 -4.828 1.00 86.19 87 TRP A O 1
ATOM 692 N N . LYS A 1 88 ? -8.126 1.316 -3.487 1.00 84.00 88 LYS A N 1
ATOM 693 C CA . LYS A 1 88 ? -8.214 -0.082 -3.900 1.00 84.00 88 LYS A CA 1
ATOM 694 C C . LYS A 1 88 ? -8.583 -0.921 -2.682 1.00 84.00 88 LYS A C 1
ATOM 696 O O . LYS A 1 88 ? -7.754 -1.143 -1.807 1.00 84.00 88 LYS A O 1
ATOM 701 N N . ALA A 1 89 ? -9.850 -1.322 -2.599 1.00 79.56 89 ALA A N 1
ATOM 702 C CA . ALA A 1 89 ? -10.306 -2.259 -1.581 1.00 79.56 89 ALA A CA 1
ATOM 703 C C . ALA A 1 89 ? -10.116 -3.682 -2.115 1.00 79.56 89 ALA A C 1
ATOM 705 O O . ALA A 1 89 ? -10.786 -4.062 -3.078 1.00 79.56 89 ALA A O 1
ATOM 706 N N . ASP A 1 90 ? -9.219 -4.442 -1.487 1.00 77.19 90 ASP A N 1
ATOM 707 C CA . ASP A 1 90 ? -8.966 -5.848 -1.817 1.00 77.19 90 ASP A CA 1
ATOM 708 C C . ASP A 1 90 ? -8.575 -6.049 -3.308 1.00 77.19 90 ASP A C 1
ATOM 710 O O . ASP A 1 90 ? -7.867 -5.227 -3.902 1.00 77.19 90 ASP A O 1
ATOM 714 N N . HIS A 1 91 ? -9.036 -7.132 -3.937 1.00 75.00 91 HIS A N 1
ATOM 715 C CA . HIS A 1 91 ? -8.799 -7.468 -5.341 1.00 75.00 91 HIS A CA 1
ATOM 716 C C . HIS A 1 91 ? -9.675 -6.693 -6.343 1.00 75.00 91 HIS A C 1
ATOM 718 O O . HIS A 1 91 ? -9.659 -6.996 -7.538 1.00 75.00 91 HIS A O 1
ATOM 724 N N . HIS A 1 92 ? -10.445 -5.695 -5.902 1.00 77.69 92 HIS A N 1
ATOM 725 C CA . HIS A 1 92 ? -11.262 -4.893 -6.808 1.00 77.69 92 HIS A CA 1
ATOM 726 C C . HIS A 1 92 ? -10.441 -3.849 -7.576 1.00 77.69 92 HIS A C 1
ATOM 728 O O . HIS A 1 92 ? -9.345 -3.447 -7.174 1.00 77.69 92 HIS A O 1
ATOM 734 N N . ALA A 1 93 ? -11.000 -3.385 -8.697 1.00 81.44 93 ALA A N 1
ATOM 735 C CA . ALA A 1 93 ? -10.423 -2.288 -9.461 1.00 81.44 93 ALA A CA 1
ATOM 736 C C . ALA A 1 93 ? -10.315 -1.017 -8.590 1.00 81.44 93 ALA A C 1
ATOM 738 O O . ALA A 1 93 ? -11.244 -0.730 -7.824 1.00 81.44 93 ALA A O 1
ATOM 739 N N . PRO A 1 94 ? -9.214 -0.248 -8.702 1.00 84.88 94 PRO A N 1
ATOM 740 C CA . PRO A 1 94 ? -9.083 1.031 -8.017 1.00 84.88 94 PRO A CA 1
ATOM 741 C C . PRO A 1 94 ? -10.232 1.981 -8.370 1.00 84.88 94 PRO A C 1
ATOM 743 O O . PRO A 1 94 ? -10.675 2.046 -9.516 1.00 84.88 94 PRO A O 1
ATOM 746 N N . SER A 1 95 ? -10.707 2.732 -7.383 1.00 84.69 95 SER A N 1
ATOM 747 C CA . SER A 1 95 ? -11.798 3.692 -7.517 1.00 84.69 95 SER A CA 1
ATOM 748 C C . SER A 1 95 ? -11.427 5.019 -6.866 1.00 84.69 95 SER A C 1
ATOM 750 O O . SER A 1 95 ? -10.721 5.070 -5.863 1.00 84.69 95 SER A O 1
ATOM 752 N N . ASN A 1 96 ? -11.947 6.113 -7.412 1.00 85.75 96 ASN A N 1
ATOM 753 C CA . ASN A 1 96 ? -11.886 7.434 -6.791 1.00 85.75 96 ASN A CA 1
ATOM 754 C C . ASN A 1 96 ? -12.911 7.609 -5.651 1.00 85.75 96 ASN A C 1
ATOM 756 O O . ASN A 1 96 ? -12.921 8.648 -4.997 1.00 85.75 96 ASN A O 1
ATOM 760 N N . ILE A 1 97 ? -13.774 6.617 -5.400 1.00 87.56 97 ILE A N 1
ATOM 761 C CA . ILE A 1 97 ? -14.821 6.683 -4.379 1.00 87.56 97 ILE A CA 1
ATOM 762 C C . ILE A 1 97 ? -14.413 5.849 -3.167 1.00 87.56 97 ILE A C 1
ATOM 764 O O . ILE A 1 97 ? -14.292 4.623 -3.236 1.00 87.56 97 ILE A O 1
ATOM 768 N N . PHE A 1 98 ? -14.273 6.519 -2.025 1.00 87.25 98 PHE A N 1
ATOM 769 C CA . PHE A 1 98 ? -14.118 5.849 -0.742 1.00 87.25 98 PHE A CA 1
ATOM 770 C C . PHE A 1 98 ? -15.439 5.202 -0.303 1.00 87.25 98 PHE A C 1
ATOM 772 O O . PHE A 1 98 ? -16.506 5.813 -0.361 1.00 87.25 98 PHE A O 1
ATOM 779 N N . SER A 1 99 ? -15.367 3.968 0.193 1.00 88.56 99 SER A N 1
ATOM 780 C CA . SER A 1 99 ? -16.505 3.279 0.797 1.00 88.56 99 SER A CA 1
ATOM 781 C C . SER A 1 99 ? -16.065 2.629 2.098 1.00 88.56 99 SER A C 1
ATOM 783 O O . SER A 1 99 ? -15.408 1.592 2.078 1.00 88.56 99 SER A O 1
ATOM 785 N N . ALA A 1 100 ? -16.487 3.206 3.226 1.00 89.44 100 ALA A N 1
ATOM 786 C CA . ALA A 1 100 ? -16.171 2.678 4.552 1.00 89.44 100 ALA A CA 1
ATOM 787 C C . ALA A 1 100 ? -16.565 1.200 4.698 1.00 89.44 100 ALA A C 1
ATOM 789 O O . ALA A 1 100 ? -15.810 0.422 5.267 1.00 89.44 100 ALA A O 1
ATOM 790 N N . ALA A 1 101 ? -17.705 0.795 4.126 1.00 88.19 101 ALA A N 1
ATOM 791 C CA . ALA A 1 101 ? -18.139 -0.598 4.123 1.00 88.19 101 ALA A CA 1
ATOM 792 C C . ALA A 1 101 ? -17.157 -1.503 3.361 1.00 88.19 101 ALA A C 1
ATOM 794 O O . ALA A 1 101 ? -16.706 -2.498 3.914 1.00 88.19 101 ALA A O 1
ATOM 795 N N . LYS A 1 102 ? -16.771 -1.150 2.126 1.00 86.12 102 LYS A N 1
ATOM 796 C CA . LYS A 1 102 ? -15.805 -1.949 1.349 1.00 86.12 102 LYS A CA 1
ATOM 797 C C . LYS A 1 102 ? -14.429 -1.986 2.010 1.00 86.12 102 LYS A C 1
ATOM 799 O O . LYS A 1 102 ? -13.818 -3.044 2.067 1.00 86.12 102 LYS A O 1
ATOM 804 N N . THR A 1 103 ? -13.958 -0.857 2.535 1.00 88.19 103 THR A N 1
ATOM 805 C CA . THR A 1 103 ? -12.689 -0.785 3.269 1.00 88.19 103 THR A CA 1
ATOM 806 C C . THR A 1 103 ? -12.731 -1.654 4.522 1.00 88.19 103 THR A C 1
ATOM 808 O O . THR A 1 103 ? -11.793 -2.401 4.768 1.00 88.19 103 THR A O 1
ATOM 811 N N . TRP A 1 104 ? -13.829 -1.621 5.282 1.00 87.50 104 TRP A N 1
ATOM 812 C CA . TRP A 1 104 ? -14.007 -2.479 6.452 1.00 87.50 104 TRP A CA 1
ATOM 813 C C . TRP A 1 104 ? -13.968 -3.963 6.081 1.00 87.50 104 TRP A C 1
ATOM 815 O O . TRP A 1 104 ? -13.272 -4.732 6.734 1.00 87.50 104 TRP A O 1
ATOM 825 N N . LEU A 1 105 ? -14.659 -4.353 5.007 1.00 86.38 105 LEU A N 1
ATOM 826 C CA . LEU A 1 105 ? -14.640 -5.724 4.488 1.00 86.38 105 LEU A CA 1
ATOM 827 C C . LEU A 1 105 ? -13.246 -6.171 4.035 1.00 86.38 105 LEU A C 1
ATOM 829 O O . LEU A 1 105 ? -12.879 -7.319 4.255 1.00 86.38 105 LEU A O 1
ATOM 833 N N . ALA A 1 106 ? -12.477 -5.271 3.422 1.00 84.38 106 ALA A N 1
ATOM 834 C CA . ALA A 1 106 ? -11.118 -5.555 2.972 1.00 84.38 106 ALA A CA 1
ATOM 835 C C . ALA A 1 106 ? -10.119 -5.671 4.138 1.00 84.38 106 ALA A C 1
ATOM 837 O O . ALA A 1 106 ? -9.191 -6.469 4.072 1.00 84.38 106 ALA A O 1
ATOM 838 N N . LEU A 1 107 ? -10.297 -4.883 5.205 1.00 86.12 107 LEU A N 1
ATOM 839 C CA . LEU A 1 107 ? -9.425 -4.913 6.386 1.00 86.12 107 LEU A CA 1
ATOM 840 C C . LEU A 1 107 ? -9.763 -6.056 7.348 1.00 86.12 107 LEU A C 1
ATOM 842 O O . LEU A 1 107 ? -8.878 -6.577 8.024 1.00 86.12 107 LEU A O 1
ATOM 846 N N . TYR A 1 108 ? -11.039 -6.430 7.434 1.00 85.31 108 TYR A N 1
ATOM 847 C CA . TYR A 1 108 ? -11.529 -7.426 8.376 1.00 85.31 108 TYR A CA 1
ATOM 848 C C . TYR A 1 108 ? -12.223 -8.563 7.637 1.00 85.31 108 TYR A C 1
ATOM 850 O O . TYR A 1 108 ? -13.374 -8.451 7.214 1.00 85.31 108 TYR A O 1
ATOM 858 N N . THR A 1 109 ? -11.556 -9.713 7.573 1.00 77.25 109 THR A N 1
ATOM 859 C CA . THR A 1 109 ? -12.203 -10.960 7.168 1.00 77.25 109 THR A CA 1
ATOM 860 C C . THR A 1 109 ? -13.270 -11.318 8.196 1.00 77.25 109 THR A C 1
ATOM 862 O O . THR A 1 109 ? -12.963 -11.475 9.383 1.00 77.25 109 THR A O 1
ATOM 865 N N . PHE A 1 110 ? -14.526 -11.461 7.775 1.00 74.06 110 PHE A N 1
ATOM 866 C CA . PHE A 1 110 ? -15.564 -11.928 8.686 1.00 74.06 110 PHE A CA 1
ATOM 867 C C . PHE A 1 110 ? -15.218 -13.317 9.215 1.00 74.06 110 PHE A C 1
ATOM 869 O O . PHE A 1 110 ? -15.034 -14.265 8.451 1.00 74.06 110 PHE A O 1
ATOM 876 N N . ALA A 1 111 ? -15.197 -13.449 10.538 1.00 75.62 111 ALA A N 1
ATOM 877 C CA . ALA A 1 111 ? -15.318 -14.756 11.154 1.00 75.62 111 ALA A CA 1
ATOM 878 C C . ALA A 1 111 ? -16.707 -15.337 10.841 1.00 75.62 111 ALA A C 1
ATOM 880 O O . ALA A 1 111 ? -17.673 -14.595 10.624 1.00 75.62 111 ALA A O 1
ATOM 881 N N . ALA A 1 112 ? -16.814 -16.667 10.854 1.00 81.00 112 ALA A N 1
ATOM 882 C CA . ALA A 1 112 ? -18.100 -17.340 10.735 1.00 81.00 112 ALA A CA 1
ATOM 883 C C . ALA A 1 112 ? -19.105 -16.738 11.731 1.00 81.00 112 ALA A C 1
ATOM 885 O O . ALA A 1 112 ? -18.774 -16.480 12.893 1.00 81.00 112 ALA A O 1
ATOM 886 N N . THR A 1 113 ? -20.332 -16.487 11.271 1.00 83.75 113 THR A N 1
ATOM 887 C CA . THR A 1 113 ? -21.374 -15.926 12.130 1.00 83.75 113 THR A CA 1
ATOM 888 C C . THR A 1 113 ? -21.615 -16.863 13.309 1.00 83.75 113 THR A C 1
ATOM 890 O O . THR A 1 113 ? -22.041 -18.003 13.142 1.00 83.75 113 THR A O 1
ATOM 893 N N . VAL A 1 114 ? -21.340 -16.372 14.514 1.00 85.81 114 VAL A N 1
ATOM 894 C CA . VAL A 1 114 ? -21.575 -17.111 15.756 1.00 85.81 114 VAL A CA 1
ATOM 895 C C . VAL A 1 114 ? -23.070 -17.423 15.932 1.00 85.81 114 VAL A C 1
ATOM 897 O O . VAL A 1 114 ? -23.901 -16.563 15.625 1.00 85.81 114 VAL A O 1
ATOM 900 N N . PRO A 1 115 ? -23.452 -18.602 16.465 1.00 87.38 115 PRO A N 1
ATOM 901 C CA . PRO A 1 115 ? -24.859 -19.013 16.561 1.00 87.38 115 PRO A CA 1
ATOM 902 C C . PRO A 1 115 ? -25.752 -18.023 17.321 1.00 87.38 115 PRO A C 1
ATOM 904 O O . PRO A 1 115 ? -26.911 -17.813 16.972 1.00 87.38 115 PRO A O 1
ATOM 907 N N . TRP A 1 116 ? -25.195 -17.367 18.338 1.00 86.56 116 TRP A N 1
ATOM 908 C CA . TRP A 1 116 ? -25.893 -16.397 19.181 1.00 86.56 116 TRP A CA 1
ATOM 909 C C . TRP A 1 116 ? -25.984 -14.989 18.567 1.00 86.56 116 TRP A C 1
ATOM 911 O O . TRP A 1 116 ? -26.583 -14.103 19.175 1.00 86.56 116 TRP A O 1
ATOM 921 N N . ASN A 1 117 ? -25.430 -14.753 17.368 1.00 89.19 117 ASN A N 1
ATOM 922 C CA . ASN A 1 117 ? -25.407 -13.432 16.730 1.00 89.19 117 ASN A CA 1
ATOM 923 C C . ASN A 1 117 ? -26.811 -12.818 16.629 1.00 89.19 117 ASN A C 1
ATOM 925 O O . ASN A 1 117 ? -26.995 -11.676 17.039 1.00 89.19 117 ASN A O 1
ATOM 929 N N . LYS A 1 118 ? -27.802 -13.596 16.172 1.00 89.12 118 LYS A N 1
ATOM 930 C CA . LYS A 1 118 ? -29.192 -13.131 16.029 1.00 89.12 118 LYS A CA 1
ATOM 931 C C . LYS A 1 118 ? -29.868 -12.818 17.365 1.00 89.12 118 LYS A C 1
ATOM 933 O O . LYS A 1 118 ? -30.748 -11.970 17.396 1.00 89.12 118 LYS A O 1
ATOM 938 N N . SER A 1 119 ? -29.460 -13.466 18.456 1.00 87.75 119 SER A N 1
ATOM 939 C CA . SER A 1 119 ? -30.005 -13.201 19.796 1.00 87.75 119 SER A CA 1
ATOM 940 C C . SER A 1 119 ? -29.493 -11.882 20.379 1.00 87.75 119 SER A C 1
ATOM 942 O O . SER A 1 119 ? -30.180 -11.249 21.173 1.00 87.75 119 SER A O 1
ATOM 944 N N . VAL A 1 120 ? -28.291 -11.457 19.980 1.00 88.31 120 VAL A N 1
ATOM 945 C CA . VAL A 1 120 ? -27.650 -10.224 20.460 1.00 88.31 120 VAL A CA 1
ATOM 946 C C . VAL A 1 120 ? -27.939 -9.039 19.528 1.00 88.31 120 VAL A C 1
ATOM 948 O O . VAL A 1 120 ? -28.297 -7.946 19.974 1.00 88.31 120 VAL A O 1
ATOM 951 N N . TRP A 1 121 ? -27.822 -9.255 18.218 1.00 90.25 121 TRP A N 1
ATOM 952 C CA . TRP A 1 121 ? -27.898 -8.234 17.172 1.00 90.25 121 TRP A CA 1
ATOM 953 C C . TRP A 1 121 ? -29.170 -8.386 16.323 1.00 90.25 121 TRP A C 1
ATOM 955 O O . TRP A 1 121 ? -29.107 -8.677 15.130 1.00 90.25 121 TRP A O 1
ATOM 965 N N . PHE A 1 122 ? -30.343 -8.205 16.937 1.00 90.00 122 PHE A N 1
ATOM 966 C CA . PHE A 1 122 ? -31.638 -8.215 16.242 1.00 90.00 122 PHE A CA 1
ATOM 967 C C . PHE A 1 122 ? -32.161 -6.802 15.950 1.00 90.00 122 PHE A C 1
ATOM 969 O O . PHE A 1 122 ? -31.803 -5.824 16.606 1.00 90.00 122 PHE A O 1
ATOM 976 N N . LYS A 1 123 ? -33.051 -6.687 14.958 1.00 91.62 123 LYS A N 1
ATOM 977 C CA . LYS A 1 123 ? -33.682 -5.413 14.588 1.00 91.62 123 LYS A CA 1
ATOM 978 C C . LYS A 1 123 ? -34.532 -4.874 15.744 1.00 91.62 123 LYS A C 1
ATOM 980 O O . LYS A 1 123 ? -35.394 -5.583 16.249 1.00 91.62 123 LYS A O 1
ATOM 985 N N . GLY A 1 124 ? -34.327 -3.609 16.111 1.00 90.94 124 GLY A N 1
ATOM 986 C CA . GLY A 1 124 ? -35.031 -2.972 17.231 1.00 90.94 124 GLY A CA 1
ATOM 987 C C . GLY A 1 124 ? -34.425 -3.283 18.602 1.00 90.94 124 GLY A C 1
ATOM 988 O O . GLY A 1 124 ? -35.045 -2.982 19.618 1.00 90.94 124 GLY A O 1
ATOM 989 N N . ASN A 1 125 ? -33.228 -3.876 18.652 1.00 88.31 125 ASN A N 1
ATOM 990 C CA . ASN A 1 125 ? -32.499 -4.002 19.903 1.00 88.31 125 ASN A CA 1
ATOM 991 C C . ASN A 1 125 ? -32.083 -2.624 20.449 1.00 88.31 125 ASN A C 1
ATOM 993 O O . ASN A 1 125 ? -31.870 -1.657 19.716 1.00 88.31 125 ASN A O 1
ATOM 997 N N . PHE A 1 126 ? -31.932 -2.540 21.768 1.00 91.75 126 PHE A N 1
ATOM 998 C CA . PHE A 1 126 ? -31.284 -1.391 22.388 1.00 91.75 126 PHE A CA 1
ATOM 99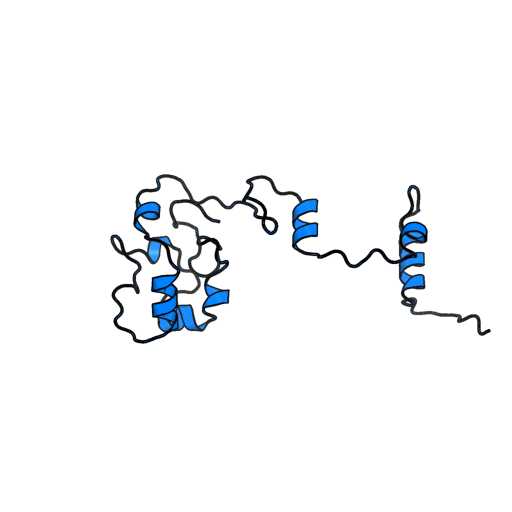9 C C . PHE A 1 126 ? -29.783 -1.652 22.437 1.00 91.75 126 PHE A C 1
ATOM 1001 O O . PHE A 1 126 ? -29.352 -2.650 23.019 1.00 91.75 126 PHE A O 1
ATOM 1008 N N . LEU A 1 127 ? -28.983 -0.736 21.885 1.00 90.44 127 LEU A N 1
ATOM 1009 C CA . LEU A 1 127 ? -27.528 -0.888 21.777 1.00 90.44 127 LEU A CA 1
ATOM 1010 C C . LEU A 1 127 ? -26.863 -1.227 23.123 1.00 90.44 127 LEU A C 1
ATOM 1012 O O . LEU A 1 127 ? -25.980 -2.080 23.176 1.00 90.44 127 LEU A O 1
ATOM 1016 N N . LYS A 1 128 ? -27.339 -0.629 24.225 1.00 91.50 128 LYS A N 1
ATOM 1017 C CA . LYS A 1 128 ? -26.865 -0.929 25.587 1.00 91.50 128 LYS A CA 1
ATOM 1018 C C . LYS A 1 128 ? -27.100 -2.393 25.975 1.00 91.50 128 LYS A C 1
ATOM 1020 O O . LYS A 1 128 ? -26.194 -3.030 26.504 1.00 91.50 128 LYS A O 1
ATOM 1025 N N . HIS A 1 129 ? -28.293 -2.929 25.718 1.00 92.31 129 HIS A N 1
ATOM 1026 C CA . HIS A 1 129 ? -28.614 -4.325 26.025 1.00 92.31 129 HIS A CA 1
ATOM 1027 C C . HIS A 1 129 ? -27.844 -5.279 25.113 1.00 92.31 129 HIS A C 1
ATOM 1029 O O . HIS A 1 129 ? -27.260 -6.232 25.613 1.00 92.31 129 HIS A O 1
ATOM 1035 N N . ALA A 1 130 ? -27.747 -4.973 23.816 1.00 92.25 130 ALA A N 1
ATOM 1036 C CA . ALA A 1 130 ? -26.958 -5.761 22.871 1.00 92.25 130 ALA A CA 1
ATOM 1037 C C . ALA A 1 130 ? -25.480 -5.838 23.286 1.00 92.25 130 ALA A C 1
ATOM 1039 O O . AL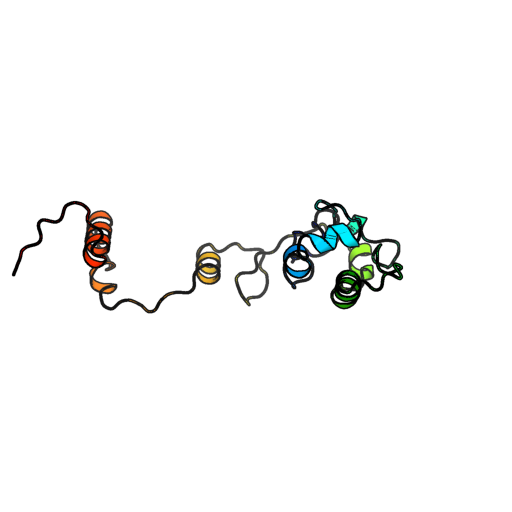A A 1 130 ? -24.901 -6.920 23.317 1.00 92.25 130 ALA A O 1
ATOM 1040 N N . PHE A 1 131 ? -24.885 -4.711 23.689 1.00 91.38 131 PHE A N 1
ATOM 1041 C CA . PHE A 1 131 ? -23.509 -4.678 24.176 1.00 91.38 131 PHE A CA 1
ATOM 1042 C C . PHE A 1 131 ? -23.328 -5.507 25.455 1.00 91.38 131 PHE A C 1
ATOM 1044 O O . PHE A 1 131 ? -22.411 -6.321 25.523 1.00 91.38 131 PHE A O 1
ATOM 1051 N N . ILE A 1 132 ? -24.217 -5.369 26.447 1.00 90.25 132 ILE A N 1
ATOM 1052 C CA . ILE A 1 132 ? -24.151 -6.168 27.684 1.00 90.25 132 ILE A CA 1
ATOM 1053 C C . ILE A 1 132 ? -24.309 -7.662 27.373 1.00 90.25 132 ILE A C 1
ATOM 1055 O O . ILE A 1 132 ? -23.485 -8.458 27.814 1.00 90.25 132 ILE A O 1
ATOM 1059 N N . SER A 1 133 ? -25.310 -8.051 26.578 1.00 89.50 133 SER A N 1
ATOM 1060 C CA . SER A 1 133 ? -25.521 -9.444 26.166 1.00 89.50 133 SER A CA 1
ATOM 1061 C C . SER A 1 133 ? -24.318 -10.005 25.410 1.00 89.50 133 SER A C 1
ATOM 1063 O O . SER A 1 133 ? -23.933 -11.149 25.643 1.00 89.50 133 SER A O 1
ATOM 1065 N N . TRP A 1 134 ? -23.682 -9.204 24.550 1.00 92.00 134 TRP A N 1
ATOM 1066 C CA . TRP A 1 134 ? -22.437 -9.574 23.880 1.00 92.00 134 TRP A CA 1
ATOM 1067 C C . TRP A 1 134 ? -21.321 -9.841 24.899 1.00 92.00 134 TRP A C 1
ATOM 1069 O O . TRP A 1 134 ? -20.758 -10.932 24.901 1.00 92.00 134 TRP A O 1
ATOM 1079 N N . VAL A 1 135 ? -21.049 -8.907 25.819 1.00 90.69 135 VAL A N 1
ATOM 1080 C CA . VAL A 1 135 ? -20.018 -9.066 26.866 1.00 90.69 135 VAL A CA 1
ATOM 1081 C C . VAL A 1 135 ? -20.281 -10.296 27.746 1.00 90.69 135 VAL A C 1
ATOM 1083 O O . VAL A 1 135 ? -19.344 -11.042 28.036 1.00 90.69 135 VAL A O 1
ATOM 1086 N N . VAL A 1 136 ? -21.540 -10.545 28.125 1.00 87.62 136 VAL A N 1
ATOM 1087 C CA . VAL A 1 136 ? -21.970 -11.744 28.872 1.00 87.62 136 VAL A CA 1
ATOM 1088 C C . VAL A 1 136 ? -21.685 -13.013 28.076 1.00 87.62 136 VAL A C 1
ATOM 1090 O O . VAL A 1 136 ? -21.105 -13.949 28.612 1.00 87.62 136 VAL A O 1
ATOM 1093 N N . THR A 1 137 ? -22.040 -13.042 26.790 1.00 86.62 137 THR A N 1
ATOM 1094 C CA . THR A 1 137 ? -21.836 -14.224 25.935 1.00 86.62 137 THR A CA 1
ATOM 1095 C C . THR A 1 137 ? -20.350 -14.554 25.762 1.00 86.62 137 THR A C 1
ATOM 1097 O O . THR A 1 137 ? -19.978 -15.718 25.639 1.00 86.62 137 THR A O 1
ATOM 1100 N N . TRP A 1 138 ? -19.485 -13.540 25.820 1.00 85.94 138 TRP A N 1
ATOM 1101 C CA . TRP A 1 138 ? -18.031 -13.707 25.846 1.00 85.94 138 TRP A CA 1
ATOM 1102 C C . TRP A 1 138 ? -17.451 -14.000 27.240 1.00 85.94 138 TRP A C 1
ATOM 1104 O O . TRP A 1 138 ? -16.233 -14.116 27.358 1.00 85.94 138 TRP A O 1
ATOM 1114 N N . ASN A 1 139 ? -18.275 -14.109 28.290 1.00 84.88 139 ASN A N 1
ATOM 1115 C CA . ASN A 1 139 ? -17.853 -14.238 29.692 1.00 84.88 139 ASN A CA 1
ATOM 1116 C C . ASN A 1 139 ? -16.852 -13.148 30.124 1.00 84.88 139 ASN A C 1
ATOM 1118 O O . ASN A 1 139 ? -15.905 -13.407 30.863 1.00 84.88 139 ASN A O 1
ATOM 1122 N N . ARG A 1 140 ? -17.045 -11.915 29.637 1.00 86.69 140 ARG A N 1
ATOM 1123 C CA . ARG A 1 140 ? -16.141 -10.774 29.866 1.00 86.69 140 ARG A CA 1
ATOM 1124 C C . ARG A 1 140 ? -16.635 -9.787 30.930 1.00 86.69 140 ARG A C 1
ATOM 1126 O O . ARG A 1 140 ? -16.086 -8.696 31.049 1.00 86.69 140 ARG A O 1
ATOM 1133 N N . LEU A 1 141 ? -17.664 -10.135 31.703 1.00 81.81 141 LEU A N 1
ATOM 1134 C CA . LEU A 1 141 ? -18.083 -9.320 32.845 1.00 81.81 141 LEU A CA 1
ATOM 1135 C C . LEU A 1 141 ? -17.109 -9.498 34.017 1.00 81.81 141 LEU A C 1
ATOM 1137 O O . LEU A 1 141 ? -16.869 -10.616 34.464 1.00 81.81 141 LEU A O 1
ATOM 1141 N N . HIS A 1 142 ? -16.577 -8.384 34.527 1.00 76.06 142 HIS A N 1
ATOM 1142 C CA . HIS A 1 142 ? -15.599 -8.376 35.622 1.00 76.06 142 HIS A CA 1
ATOM 1143 C C . HIS A 1 142 ? -16.187 -8.790 36.978 1.00 76.06 142 HIS A C 1
ATOM 1145 O O . HIS A 1 142 ? -15.517 -9.446 37.769 1.00 76.06 142 HIS A O 1
ATOM 1151 N N . THR A 1 143 ? -17.433 -8.412 37.252 1.00 75.19 143 THR A N 1
ATOM 1152 C CA . THR A 1 143 ? -18.145 -8.716 38.496 1.00 75.19 143 THR A CA 1
ATOM 1153 C C . THR A 1 143 ? -19.144 -9.827 38.216 1.00 75.19 143 THR A C 1
ATOM 1155 O O . THR A 1 143 ? -20.238 -9.564 37.720 1.00 75.19 143 THR A O 1
ATOM 1158 N N . HIS A 1 144 ? -18.760 -11.077 38.454 1.00 63.34 144 HIS A N 1
ATOM 1159 C CA . HIS A 1 144 ? -19.650 -12.211 38.234 1.00 63.34 144 HIS A CA 1
ATOM 1160 C C . HIS A 1 144 ? -20.128 -12.758 39.580 1.00 63.34 144 HIS A C 1
ATOM 1162 O O . HIS A 1 144 ? -19.392 -13.487 40.242 1.00 63.34 144 HIS A O 1
ATOM 1168 N N . ASP A 1 145 ? -21.387 -12.488 39.931 1.00 62.38 145 ASP A N 1
ATOM 1169 C CA . ASP A 1 145 ? -22.170 -13.456 40.697 1.00 62.38 145 ASP A CA 1
ATOM 1170 C C . ASP A 1 145 ? -22.427 -14.624 39.743 1.00 62.38 145 ASP A C 1
ATOM 1172 O O . ASP A 1 145 ? -23.309 -14.602 38.883 1.00 62.38 145 ASP A O 1
ATOM 1176 N N . LYS A 1 146 ? -21.553 -15.631 39.783 1.00 60.41 146 LYS A N 1
ATOM 1177 C CA . LYS A 1 146 ? -21.839 -16.904 39.127 1.00 60.41 146 LYS A CA 1
ATOM 1178 C C . LYS A 1 146 ? -22.951 -17.556 39.940 1.00 60.41 146 LYS A C 1
ATOM 1180 O O . LYS A 1 146 ? -22.697 -17.981 41.064 1.00 60.41 146 LYS A O 1
ATOM 1185 N N . LEU A 1 147 ? -24.159 -17.660 39.380 1.00 61.22 147 LEU A N 1
ATOM 1186 C CA . LEU A 1 147 ? -25.116 -18.646 39.873 1.00 61.22 147 LEU A CA 1
ATOM 1187 C C . LEU A 1 147 ? -24.455 -20.012 39.693 1.00 61.22 147 LEU A C 1
ATOM 1189 O O . LEU A 1 147 ? -24.260 -20.500 38.580 1.00 61.22 147 LEU A O 1
ATOM 1193 N N . ARG A 1 148 ? -23.982 -20.546 40.813 1.00 62.38 148 ARG A N 1
ATOM 1194 C CA . ARG A 1 148 ? -23.390 -21.867 40.913 1.00 62.38 148 ARG A CA 1
ATOM 1195 C C . ARG A 1 148 ? -24.547 -22.855 40.809 1.00 62.38 148 ARG A C 1
ATOM 1197 O O . ARG A 1 148 ? -25.405 -22.855 41.688 1.00 62.38 148 ARG A O 1
ATOM 1204 N N . ASN A 1 149 ? -24.585 -23.625 39.724 1.00 49.81 149 ASN A N 1
ATOM 1205 C CA . ASN A 1 149 ? -25.307 -24.897 39.739 1.00 49.81 149 ASN A CA 1
ATOM 1206 C C . ASN A 1 149 ? -24.586 -25.871 40.673 1.00 49.81 149 ASN A C 1
ATOM 1208 O O . ASN A 1 149 ? -23.331 -25.810 40.727 1.00 49.81 149 ASN A O 1
#

pLDDT: mean 85.56, std 8.93, range [49.81, 95.69]

Sequence (149 aa):
MAACSGITAKFWHDDWTGLGPLIDLTAPLGPQFTGLSLDVVVRDVVIGYTWRFSTSRSKNHIINMLKNILPNPENMIESQHDDSYLWKADHHAPSNIFSAAKTWLALYTFAATVPWNKSVWFKGNFLKHAFISWVVTWNRLHTHDKLRN

Radius of gyration: 24.57 Å; chains: 1; bounding box: 62×40×62 Å

Secondary structure (DSSP, 8-state):
-EES--SSSBTTTS--SSS--HHHHHTTHHHHHHT--TT-BHHHHEETTEETTTT-----HHHHHHHHHSPPTHHHHT--SPPEE-B--TTSPPBSS--HHHHHHHHSPPPPPPTTHHHHS-TT--HHHHHHHHHHHTT--SS------

InterPro domains:
  IPR026960 Reverse transcriptase zinc-binding domain [PF13966] (98-148)

Foldseek 3Di:
DWDAAQPQAQQQQDCPLVPHGVCVVCPVVLCVVLVHDNRDTPNVQDDDFDGVCLPPPDPDPSSVVCNVSDDGCPRRNPGPDHIDDFDDQAPDDTHNDDDPVSNCCSVDPDDDDDPCNCVLDPPPDDPVSSVVVVCVVVVNDPDDPPPDD